Protein AF-A0A537PK66-F1 (afdb_monomer_lite)

Structure (mmCIF, N/CA/C/O backbone):
data_AF-A0A537PK66-F1
#
_entry.id   AF-A0A537PK66-F1
#
loop_
_atom_site.group_PDB
_atom_site.id
_atom_site.type_symbol
_atom_site.label_atom_id
_atom_site.label_alt_id
_atom_site.label_comp_id
_atom_site.label_asym_id
_atom_site.label_entity_id
_atom_site.label_seq_id
_atom_site.pdbx_PDB_ins_code
_atom_site.Cartn_x
_atom_site.Cartn_y
_atom_site.Cartn_z
_atom_site.occupancy
_atom_site.B_iso_or_equiv
_atom_site.auth_seq_id
_atom_site.auth_comp_id
_atom_site.auth_asym_id
_atom_site.auth_atom_id
_atom_site.pdbx_PDB_model_num
ATOM 1 N N . MET A 1 1 ? 52.397 -6.904 -69.155 1.00 40.00 1 MET A N 1
ATOM 2 C CA . MET A 1 1 ? 52.637 -5.662 -68.387 1.00 40.00 1 MET A CA 1
ATOM 3 C C . MET A 1 1 ? 51.676 -5.628 -67.198 1.00 40.00 1 MET A C 1
ATOM 5 O O . MET A 1 1 ? 50.497 -5.375 -67.395 1.00 40.00 1 MET A O 1
ATOM 9 N N . ARG A 1 2 ? 52.122 -6.000 -65.987 1.00 51.06 2 ARG A N 1
ATOM 10 C CA . ARG A 1 2 ? 51.282 -6.001 -64.771 1.00 51.06 2 ARG A CA 1
ATOM 11 C C . ARG A 1 2 ? 51.566 -4.719 -63.987 1.00 51.06 2 ARG A C 1
ATOM 13 O O . ARG A 1 2 ? 52.658 -4.555 -63.461 1.00 51.06 2 ARG A O 1
ATOM 20 N N . GLN A 1 3 ? 50.605 -3.803 -63.973 1.00 64.56 3 GLN A N 1
ATOM 21 C CA . GLN A 1 3 ? 50.663 -2.564 -63.194 1.00 64.56 3 GLN A CA 1
ATOM 22 C C . GLN A 1 3 ? 50.728 -2.910 -61.690 1.00 64.56 3 GLN A C 1
ATOM 24 O O . GLN A 1 3 ? 49.857 -3.657 -61.228 1.00 64.56 3 GLN A O 1
ATOM 29 N N . PRO A 1 4 ? 51.699 -2.403 -60.906 1.00 52.25 4 PRO A N 1
ATOM 30 C CA . PRO A 1 4 ? 51.707 -2.598 -59.462 1.00 52.25 4 PRO A CA 1
ATOM 31 C C . PRO A 1 4 ? 50.607 -1.718 -58.864 1.00 52.25 4 PRO A C 1
ATOM 33 O O . PRO A 1 4 ? 50.789 -0.518 -58.659 1.00 52.25 4 PRO A O 1
ATOM 36 N N . ARG A 1 5 ? 49.420 -2.290 -58.630 1.00 60.28 5 ARG A N 1
ATOM 37 C CA . ARG A 1 5 ? 48.343 -1.577 -57.934 1.00 60.28 5 ARG A CA 1
ATOM 38 C C . ARG A 1 5 ? 48.852 -1.202 -56.548 1.00 60.28 5 ARG A C 1
ATOM 40 O O . ARG A 1 5 ? 49.127 -2.064 -55.719 1.00 60.28 5 ARG A O 1
ATOM 47 N N . SER A 1 6 ? 49.055 0.101 -56.379 1.00 61.19 6 SER A N 1
ATOM 48 C CA . SER A 1 6 ? 49.832 0.688 -55.297 1.00 61.19 6 SER A CA 1
ATOM 49 C C . SER A 1 6 ? 49.367 0.207 -53.920 1.00 61.19 6 SER A C 1
ATOM 51 O O . SER A 1 6 ? 48.171 0.102 -53.651 1.00 61.19 6 SER A O 1
ATOM 53 N N . ILE A 1 7 ? 50.328 -0.040 -53.030 1.00 72.69 7 ILE A N 1
ATOM 54 C CA . ILE A 1 7 ? 50.132 -0.347 -51.602 1.00 72.69 7 ILE A CA 1
ATOM 55 C C . ILE A 1 7 ? 49.135 0.633 -50.953 1.00 72.69 7 ILE A C 1
ATOM 57 O O . ILE A 1 7 ? 48.305 0.237 -50.139 1.00 72.69 7 ILE A O 1
ATOM 61 N N . ARG A 1 8 ? 49.134 1.891 -51.413 1.00 74.31 8 ARG A N 1
ATOM 62 C CA . ARG A 1 8 ? 48.190 2.947 -51.019 1.00 74.31 8 ARG A CA 1
ATOM 63 C C . ARG A 1 8 ? 46.724 2.538 -51.205 1.00 74.31 8 ARG A C 1
ATOM 65 O O . ARG A 1 8 ? 45.928 2.784 -50.314 1.00 74.31 8 ARG A O 1
ATOM 72 N N . PHE A 1 9 ? 46.380 1.853 -52.299 1.00 82.25 9 PHE A N 1
ATOM 73 C CA . PHE A 1 9 ? 45.014 1.374 -52.545 1.00 82.25 9 PHE A CA 1
ATOM 74 C C . PHE A 1 9 ? 44.578 0.315 -51.523 1.00 82.25 9 PHE A C 1
ATOM 76 O O . PHE A 1 9 ? 43.446 0.347 -51.051 1.00 82.25 9 PHE A O 1
ATOM 83 N N . HIS A 1 10 ? 45.484 -0.586 -51.131 1.00 80.88 10 HIS A N 1
ATOM 84 C CA . HIS A 1 10 ? 45.196 -1.609 -50.123 1.00 80.88 10 HIS A CA 1
ATOM 85 C C . HIS A 1 10 ? 44.988 -0.982 -48.738 1.00 80.88 10 HIS A C 1
ATOM 87 O O . HIS A 1 10 ? 44.030 -1.326 -48.052 1.00 80.88 10 HIS A O 1
ATOM 93 N N . LEU A 1 11 ? 45.826 -0.009 -48.359 1.00 86.69 11 LEU A N 1
ATOM 94 C CA . LEU A 1 11 ? 45.669 0.742 -47.108 1.00 86.69 11 LEU A CA 1
ATOM 95 C C . LEU A 1 11 ? 44.357 1.535 -47.065 1.00 86.69 11 LEU A C 1
ATOM 97 O O . LEU A 1 11 ? 43.655 1.481 -46.059 1.00 86.69 11 LEU A O 1
ATOM 101 N N . THR A 1 12 ? 43.987 2.223 -48.151 1.00 90.44 12 THR A N 1
ATOM 102 C CA . THR A 1 12 ? 42.709 2.951 -48.225 1.00 90.44 12 THR A CA 1
ATOM 103 C C . THR A 1 12 ? 41.513 2.009 -48.094 1.00 90.44 12 THR A C 1
ATOM 105 O O . THR A 1 12 ? 40.558 2.343 -47.402 1.00 90.44 12 THR A O 1
ATOM 108 N N . LEU A 1 13 ? 41.567 0.823 -48.704 1.00 91.69 13 LEU A N 1
ATOM 109 C CA . LEU A 1 13 ? 40.468 -0.145 -48.675 1.00 91.69 13 LEU A CA 1
ATOM 110 C C . LEU A 1 13 ? 40.270 -0.747 -47.276 1.00 91.69 13 LEU A C 1
ATOM 112 O O . LEU A 1 13 ? 39.140 -0.841 -46.801 1.00 91.69 13 LEU A O 1
ATOM 116 N N . VAL A 1 14 ? 41.366 -1.073 -46.584 1.00 92.50 14 VAL A N 1
ATOM 117 C CA . VAL A 1 14 ? 41.324 -1.529 -45.186 1.00 92.50 14 VAL A CA 1
ATOM 118 C C . VAL A 1 14 ? 40.798 -0.420 -44.272 1.00 92.50 14 VAL A C 1
ATOM 120 O O . VAL A 1 14 ? 39.917 -0.673 -43.455 1.00 92.50 14 VAL A O 1
ATOM 123 N N . PHE A 1 15 ? 41.267 0.819 -44.438 1.00 92.50 15 PHE A N 1
ATOM 124 C CA . PHE A 1 15 ? 40.799 1.947 -43.630 1.00 92.50 15 PHE A CA 1
ATOM 125 C C . PHE A 1 15 ? 39.304 2.229 -43.836 1.00 92.50 15 PHE A C 1
ATOM 127 O O . PHE A 1 15 ? 38.576 2.432 -42.866 1.00 92.50 15 PHE A O 1
ATOM 134 N N . LEU A 1 16 ? 38.822 2.175 -45.082 1.00 94.94 16 LEU A N 1
ATOM 135 C CA . LEU A 1 16 ? 37.405 2.349 -45.405 1.00 94.94 16 LEU A CA 1
ATOM 136 C C . LEU A 1 16 ? 36.542 1.241 -44.783 1.00 94.94 16 LEU A C 1
ATOM 138 O O . LEU A 1 16 ? 35.457 1.511 -44.275 1.00 94.94 16 LEU A O 1
ATOM 142 N N . PHE A 1 17 ? 37.040 0.002 -44.786 1.00 94.19 17 PHE A N 1
ATOM 143 C CA . PHE A 1 17 ? 36.367 -1.130 -44.154 1.00 94.19 17 PHE A CA 1
ATOM 144 C C . PHE A 1 17 ? 36.262 -0.959 -42.632 1.00 94.19 17 PHE A C 1
ATOM 146 O O . PHE A 1 17 ? 35.180 -1.120 -42.069 1.00 94.19 17 PHE A O 1
ATOM 153 N N . PHE A 1 18 ? 37.351 -0.561 -41.967 1.00 94.50 18 PHE A N 1
ATOM 154 C CA . PHE A 1 18 ? 37.325 -0.251 -40.534 1.00 94.50 18 PHE A CA 1
ATOM 155 C C . PHE A 1 18 ? 36.380 0.910 -40.215 1.00 94.50 18 PHE A C 1
ATOM 157 O O . PHE A 1 18 ? 35.605 0.823 -39.264 1.00 94.50 18 PHE A O 1
ATOM 164 N N . PHE A 1 19 ? 36.394 1.968 -41.025 1.00 95.75 19 PHE A N 1
ATOM 165 C CA . PHE A 1 19 ? 35.483 3.097 -40.862 1.00 95.75 19 PHE A CA 1
ATOM 166 C C . PHE A 1 19 ? 34.015 2.660 -40.971 1.00 95.75 19 PHE A C 1
ATOM 168 O O . PHE A 1 19 ? 33.196 3.029 -40.131 1.00 95.75 19 PHE A O 1
ATOM 175 N N . LEU A 1 20 ? 33.690 1.807 -41.947 1.00 95.81 20 LEU A N 1
ATOM 176 C CA . LEU A 1 20 ? 32.346 1.258 -42.113 1.00 95.81 20 LEU A CA 1
ATOM 177 C C . LEU A 1 20 ? 31.908 0.431 -40.894 1.00 95.81 20 LEU A C 1
ATOM 179 O O . LEU A 1 20 ? 30.780 0.583 -40.430 1.00 95.81 20 LEU A O 1
ATOM 183 N N . LEU A 1 21 ? 32.798 -0.401 -40.342 1.00 95.25 21 LEU A N 1
ATOM 184 C CA . LEU A 1 21 ? 32.513 -1.166 -39.124 1.00 95.25 21 LEU A CA 1
ATOM 185 C C . LEU A 1 21 ? 32.205 -0.253 -37.932 1.00 95.25 21 LEU A C 1
ATOM 187 O O . LEU A 1 21 ? 31.247 -0.510 -37.205 1.00 95.25 21 LEU A O 1
ATOM 191 N N . VAL A 1 22 ? 32.968 0.831 -37.754 1.00 95.31 22 VAL A N 1
ATOM 192 C CA . VAL A 1 22 ? 32.719 1.817 -36.689 1.00 95.31 22 VAL A CA 1
ATOM 193 C C . VAL A 1 22 ? 31.362 2.493 -36.873 1.00 95.31 22 VAL A C 1
ATOM 195 O O . VAL A 1 22 ? 30.621 2.628 -35.903 1.00 95.31 22 VAL A O 1
ATOM 198 N N . VAL A 1 23 ? 30.992 2.866 -38.103 1.00 95.31 23 VAL A N 1
ATOM 199 C CA . VAL A 1 23 ? 29.677 3.460 -38.395 1.00 95.31 23 VAL A CA 1
ATOM 200 C C . VAL A 1 23 ? 28.544 2.479 -38.087 1.00 95.31 23 VAL A C 1
ATOM 202 O O . VAL A 1 23 ? 27.579 2.859 -37.429 1.00 95.31 23 VAL A O 1
ATOM 205 N N . ILE A 1 24 ? 28.666 1.212 -38.496 1.00 94.69 24 ILE A N 1
ATOM 206 C CA . ILE A 1 24 ? 27.660 0.176 -38.208 1.00 94.69 24 ILE A CA 1
ATOM 207 C C . ILE A 1 24 ? 27.514 -0.032 -36.697 1.00 94.69 24 ILE A C 1
ATOM 209 O O . ILE A 1 24 ? 26.395 -0.057 -36.189 1.00 94.69 24 ILE A O 1
ATOM 213 N N . LEU A 1 25 ? 28.627 -0.132 -35.965 1.00 91.12 25 LEU A N 1
ATOM 214 C CA . LEU A 1 25 ? 28.619 -0.268 -34.507 1.00 91.12 25 LEU A CA 1
ATOM 215 C C . LEU A 1 25 ? 28.046 0.973 -33.817 1.00 91.12 25 LEU A C 1
ATOM 217 O O . LEU A 1 25 ? 27.312 0.836 -32.841 1.00 91.12 25 LEU A O 1
ATOM 221 N N . GLY A 1 26 ? 28.338 2.168 -34.329 1.00 90.19 26 GLY A N 1
ATOM 222 C CA . GLY A 1 26 ? 27.787 3.427 -33.835 1.00 90.19 26 GLY A CA 1
ATOM 223 C C . GLY A 1 26 ? 26.272 3.491 -34.015 1.00 90.19 26 GLY A C 1
ATOM 224 O O . GLY A 1 26 ? 25.551 3.734 -33.051 1.00 90.19 26 GLY A O 1
ATOM 225 N N . LEU A 1 27 ? 25.773 3.179 -35.214 1.00 88.69 27 LEU A N 1
ATOM 226 C CA . LEU A 1 27 ? 24.336 3.114 -35.501 1.00 88.69 27 LEU A CA 1
ATOM 227 C C . LEU A 1 27 ? 23.633 2.030 -34.676 1.00 88.69 27 LEU A C 1
ATOM 229 O O . LEU A 1 27 ? 22.562 2.275 -34.122 1.00 88.69 27 LEU A O 1
ATOM 233 N N . PHE A 1 28 ? 24.251 0.854 -34.538 1.00 86.44 28 PHE A N 1
ATOM 234 C CA . PHE A 1 28 ? 23.735 -0.226 -33.699 1.00 86.44 28 PHE A CA 1
ATOM 235 C C . PHE A 1 28 ? 23.679 0.180 -32.223 1.00 86.44 28 PHE A C 1
ATOM 237 O O . PHE A 1 28 ? 22.684 -0.084 -31.554 1.00 86.44 28 PHE A O 1
ATOM 244 N N . SER A 1 29 ? 24.707 0.871 -31.726 1.00 84.56 29 SER A N 1
ATOM 245 C CA . SER A 1 29 ? 24.756 1.375 -30.351 1.00 84.56 29 SER A CA 1
ATOM 246 C C . SER A 1 29 ? 23.704 2.453 -30.108 1.00 84.56 29 SER A C 1
ATOM 248 O O . SER A 1 29 ? 23.008 2.379 -29.105 1.00 84.56 29 SER A O 1
ATOM 250 N N . ILE A 1 30 ? 23.518 3.403 -31.033 1.00 81.44 30 ILE A N 1
ATOM 251 C CA . ILE A 1 30 ? 22.479 4.443 -30.935 1.00 81.44 30 ILE A CA 1
ATOM 252 C C . ILE A 1 30 ? 21.080 3.818 -30.973 1.00 81.44 30 ILE A C 1
ATOM 254 O O . ILE A 1 30 ? 20.232 4.175 -30.162 1.00 81.44 30 ILE A O 1
ATOM 258 N N . SER A 1 31 ? 20.836 2.851 -31.862 1.00 76.12 31 SER A N 1
ATOM 259 C CA . SER A 1 31 ? 19.553 2.140 -31.936 1.00 76.12 31 SER A CA 1
ATOM 260 C C . SER A 1 31 ? 19.275 1.336 -30.662 1.00 76.12 31 SER A C 1
ATOM 262 O O . SER A 1 31 ? 18.177 1.411 -30.115 1.00 76.12 31 SER A O 1
ATOM 264 N N . ARG A 1 32 ? 20.283 0.630 -30.132 1.00 69.69 32 ARG A N 1
ATOM 265 C CA . ARG A 1 32 ? 20.190 -0.082 -28.848 1.00 69.69 32 ARG A CA 1
ATOM 266 C C . ARG A 1 32 ? 19.963 0.871 -27.680 1.00 69.69 32 ARG A C 1
ATOM 268 O O . ARG A 1 32 ? 19.155 0.555 -26.817 1.00 69.69 32 ARG A O 1
ATOM 275 N N . LEU A 1 33 ? 20.634 2.021 -27.663 1.00 66.69 33 LEU A N 1
ATOM 276 C CA . LEU A 1 33 ? 20.490 3.029 -26.615 1.00 66.69 33 LEU A CA 1
ATOM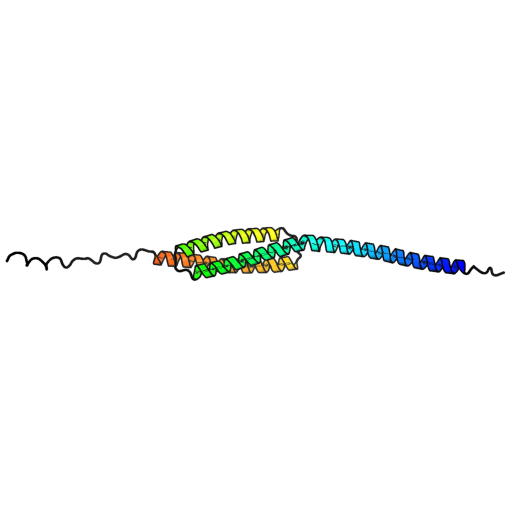 277 C C . LEU A 1 33 ? 19.125 3.722 -26.691 1.00 66.69 33 LEU A C 1
ATOM 279 O O . LEU A 1 33 ? 18.525 3.964 -25.658 1.00 66.69 33 LEU A O 1
ATOM 283 N N . SER A 1 34 ? 18.585 3.959 -27.890 1.00 61.94 34 SER A N 1
ATOM 284 C CA . SER A 1 34 ? 17.223 4.473 -28.089 1.00 61.94 34 SER A CA 1
ATOM 285 C C . SER A 1 34 ? 16.161 3.473 -27.619 1.00 61.94 34 SER A C 1
ATOM 287 O O . SER A 1 34 ? 15.219 3.868 -26.940 1.00 61.94 34 SER A O 1
ATOM 289 N N . ASN A 1 35 ? 16.350 2.181 -27.898 1.00 56.34 35 ASN A N 1
ATOM 290 C CA . ASN A 1 35 ? 15.455 1.114 -27.440 1.00 56.34 35 ASN A CA 1
ATOM 291 C C . ASN A 1 35 ? 15.622 0.799 -25.937 1.00 56.34 35 ASN A C 1
ATOM 293 O O . ASN A 1 35 ? 14.743 0.208 -25.318 1.00 56.34 35 ASN A O 1
ATOM 297 N N . PHE A 1 36 ? 16.762 1.173 -25.347 1.00 52.38 36 PHE A N 1
ATOM 298 C CA . PHE A 1 36 ? 16.995 1.154 -23.903 1.00 52.38 36 PHE A CA 1
ATOM 299 C C . PHE A 1 36 ? 16.417 2.400 -23.221 1.00 52.38 36 PHE A C 1
ATOM 301 O O . PHE A 1 36 ? 15.907 2.298 -22.110 1.00 52.38 36 PHE A O 1
ATOM 308 N N . ASN A 1 37 ? 16.434 3.557 -23.891 1.00 52.69 37 ASN A N 1
ATOM 309 C CA . ASN A 1 37 ? 15.830 4.793 -23.398 1.00 52.69 37 ASN A CA 1
ATOM 310 C C . ASN A 1 37 ? 14.307 4.656 -23.297 1.00 52.69 37 ASN A C 1
ATOM 312 O O . ASN A 1 37 ? 13.748 5.040 -22.281 1.00 52.69 37 ASN A O 1
ATOM 316 N N . SER A 1 38 ? 13.652 3.988 -24.256 1.00 51.47 38 SER A N 1
ATOM 317 C CA . SER A 1 38 ? 12.221 3.661 -24.145 1.00 51.47 38 SER A CA 1
ATOM 318 C 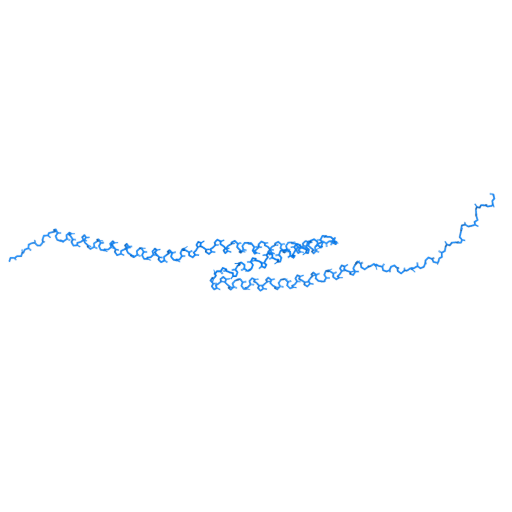C . SER A 1 38 ? 11.901 2.677 -23.013 1.00 51.47 38 SER A C 1
ATOM 320 O O . SER A 1 38 ? 10.796 2.689 -22.496 1.00 51.47 38 SER A O 1
ATOM 322 N N . LEU A 1 39 ? 12.857 1.829 -22.608 1.00 49.03 39 LEU A N 1
ATOM 323 C CA . LEU A 1 39 ? 12.719 0.971 -21.423 1.00 49.03 39 LEU A CA 1
ATOM 324 C C . LEU A 1 39 ? 13.070 1.711 -20.120 1.00 49.03 39 LEU A C 1
ATOM 326 O O . LEU A 1 39 ? 12.644 1.285 -19.056 1.00 49.03 39 LEU A O 1
ATOM 330 N N . SER A 1 40 ? 13.847 2.798 -20.183 1.00 46.03 40 SER A N 1
ATOM 331 C CA . SER A 1 40 ? 14.314 3.561 -19.014 1.00 46.03 40 SER A CA 1
ATOM 332 C C . SER A 1 40 ? 13.419 4.755 -18.670 1.00 46.03 40 SER A C 1
ATOM 334 O O . SER A 1 40 ? 13.327 5.107 -17.496 1.00 46.03 40 SER A O 1
ATOM 336 N N . GLU A 1 41 ? 12.726 5.340 -19.652 1.00 49.25 41 GLU A N 1
ATOM 337 C CA . GLU A 1 41 ? 11.658 6.325 -19.419 1.00 49.25 41 GLU A CA 1
ATOM 338 C C . GLU A 1 41 ? 10.513 5.704 -18.599 1.00 49.25 41 GLU A C 1
ATOM 340 O O . GLU A 1 41 ? 10.060 6.315 -17.632 1.00 49.25 41 GLU A O 1
ATOM 345 N N . ASP A 1 42 ? 10.161 4.437 -18.852 1.00 50.69 42 ASP A N 1
ATOM 346 C CA . ASP A 1 42 ? 9.192 3.696 -18.030 1.00 50.69 42 ASP A CA 1
ATOM 347 C C . ASP A 1 42 ? 9.703 3.431 -16.596 1.00 50.69 42 ASP A C 1
ATOM 349 O O . ASP A 1 42 ? 8.924 3.432 -15.645 1.00 50.69 42 ASP A O 1
ATOM 353 N N . ILE A 1 43 ? 11.010 3.234 -16.387 1.00 48.75 43 ILE A N 1
ATOM 354 C CA . ILE A 1 43 ? 11.554 2.866 -15.065 1.00 48.75 43 ILE A CA 1
ATOM 355 C C . ILE A 1 43 ? 11.612 4.066 -14.105 1.00 48.75 43 ILE A C 1
ATOM 357 O O . ILE A 1 43 ? 11.380 3.903 -12.909 1.00 48.75 43 ILE A O 1
ATOM 361 N N . ALA A 1 44 ? 11.888 5.283 -14.578 1.00 50.81 44 ALA A N 1
ATOM 362 C CA . ALA A 1 44 ? 11.968 6.449 -13.691 1.00 50.81 44 ALA A CA 1
ATOM 363 C C . ALA A 1 44 ? 10.596 7.092 -13.408 1.00 50.81 44 ALA A C 1
ATOM 365 O O . ALA A 1 44 ? 10.362 7.549 -12.285 1.00 50.81 44 ALA A O 1
ATOM 366 N N . GLU A 1 45 ? 9.683 7.104 -14.387 1.00 53.28 45 GLU A N 1
ATOM 367 C CA . GLU A 1 45 ? 8.363 7.726 -14.224 1.00 53.28 45 GLU A CA 1
ATOM 368 C C . GLU A 1 45 ? 7.347 6.825 -13.494 1.00 53.28 45 GLU A C 1
ATOM 370 O O . GLU A 1 45 ? 6.520 7.358 -12.752 1.00 53.28 45 GLU A O 1
ATOM 375 N N . LEU A 1 46 ? 7.428 5.484 -13.592 1.00 54.91 46 LEU A N 1
ATOM 376 C CA . LEU A 1 46 ? 6.530 4.581 -12.839 1.00 54.91 46 LEU A CA 1
ATOM 377 C C . LEU A 1 46 ? 6.988 4.298 -11.400 1.00 54.91 46 LEU A C 1
ATOM 379 O O . LEU A 1 46 ? 6.153 4.214 -10.498 1.00 54.91 46 LEU A O 1
ATOM 383 N N . TRP A 1 47 ? 8.287 4.111 -11.145 1.00 57.22 47 TRP A N 1
ATOM 384 C CA . TRP A 1 47 ? 8.725 3.470 -9.894 1.00 57.22 47 TRP A CA 1
ATOM 385 C C . TRP A 1 47 ? 8.616 4.377 -8.666 1.00 57.22 47 TRP A C 1
ATOM 387 O O . TRP A 1 47 ? 8.294 3.904 -7.574 1.00 57.22 47 TRP A O 1
ATOM 397 N N . LEU A 1 48 ? 8.843 5.685 -8.816 1.00 62.75 48 LEU A N 1
ATOM 398 C CA . LEU A 1 48 ? 8.755 6.633 -7.698 1.00 62.75 48 LEU A CA 1
ATOM 399 C C . LEU A 1 48 ? 7.310 6.851 -7.206 1.00 62.75 48 LEU A C 1
ATOM 401 O O . LEU A 1 48 ? 7.101 6.853 -5.990 1.00 62.75 48 LEU A O 1
ATOM 405 N N . PRO A 1 49 ? 6.303 7.021 -8.085 1.00 69.62 49 PRO A N 1
ATOM 406 C CA . PRO A 1 49 ? 4.902 7.013 -7.671 1.00 69.62 49 PRO A CA 1
ATOM 407 C C . PRO A 1 49 ? 4.471 5.661 -7.096 1.00 69.62 49 PRO A C 1
ATOM 409 O O . PRO A 1 49 ? 3.856 5.634 -6.031 1.00 69.62 49 PRO A O 1
ATOM 412 N N . ASN A 1 50 ? 4.834 4.551 -7.750 1.00 73.12 50 ASN A N 1
ATOM 413 C CA . ASN A 1 50 ? 4.357 3.221 -7.372 1.00 73.12 50 ASN A CA 1
ATOM 414 C C . ASN A 1 50 ? 4.852 2.806 -5.975 1.00 73.12 50 ASN A C 1
ATOM 416 O O . ASN A 1 50 ? 4.066 2.431 -5.104 1.00 73.12 50 ASN A O 1
ATOM 420 N N . THR A 1 51 ? 6.151 2.981 -5.7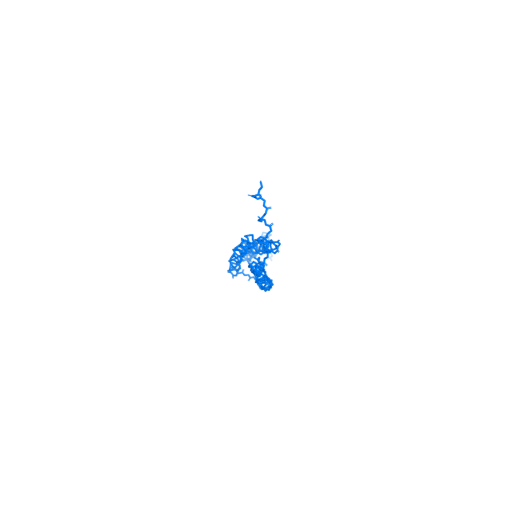10 1.00 78.69 51 THR A N 1
ATOM 421 C CA . THR A 1 51 ? 6.749 2.665 -4.400 1.00 78.69 51 THR A CA 1
ATOM 422 C C . THR A 1 51 ? 6.224 3.552 -3.273 1.00 78.69 51 THR A C 1
ATOM 424 O O . THR A 1 51 ? 6.042 3.066 -2.156 1.00 78.69 51 THR A O 1
ATOM 427 N N . ARG A 1 52 ? 5.932 4.832 -3.547 1.00 85.12 52 ARG A N 1
ATOM 428 C CA . ARG A 1 52 ? 5.337 5.737 -2.554 1.00 85.12 52 ARG A CA 1
ATOM 429 C C . ARG A 1 52 ? 3.928 5.295 -2.173 1.00 85.12 52 ARG A C 1
ATOM 431 O O . ARG A 1 52 ? 3.652 5.161 -0.988 1.00 85.12 52 ARG A O 1
ATOM 438 N N . VAL A 1 53 ? 3.067 5.021 -3.155 1.00 88.19 53 VAL A N 1
ATOM 439 C CA . VAL A 1 53 ? 1.681 4.614 -2.884 1.00 88.19 53 VAL A CA 1
ATOM 440 C C . VAL A 1 53 ? 1.622 3.250 -2.186 1.00 88.19 53 VAL A C 1
ATOM 442 O O . VAL A 1 53 ? 0.825 3.073 -1.265 1.00 88.19 53 VAL A O 1
ATOM 445 N N . LEU A 1 54 ? 2.499 2.304 -2.547 1.00 88.75 54 LEU A N 1
ATOM 446 C CA . LEU A 1 54 ? 2.649 1.042 -1.808 1.00 88.75 54 LEU A CA 1
ATOM 447 C C . LEU A 1 54 ? 3.087 1.266 -0.359 1.00 88.75 54 LEU A C 1
ATOM 449 O O . LEU A 1 54 ? 2.562 0.623 0.550 1.00 88.75 54 LEU A O 1
ATOM 453 N N . GLY A 1 55 ? 4.043 2.173 -0.145 1.00 90.00 55 GLY A N 1
ATOM 454 C CA . GLY A 1 55 ? 4.496 2.562 1.187 1.00 90.00 55 GLY A CA 1
ATOM 455 C C . GLY A 1 55 ? 3.360 3.141 2.027 1.00 90.00 55 GLY A C 1
ATOM 456 O O . GLY A 1 55 ? 3.169 2.713 3.165 1.00 90.00 55 GLY A O 1
ATOM 457 N N . ASP A 1 56 ? 2.567 4.039 1.443 1.00 92.31 56 ASP A N 1
ATOM 458 C CA . ASP A 1 56 ? 1.397 4.638 2.086 1.00 92.31 56 ASP A CA 1
ATOM 459 C C . ASP A 1 56 ? 0.346 3.573 2.438 1.00 92.31 56 ASP A C 1
ATOM 461 O O . ASP A 1 56 ? -0.115 3.517 3.579 1.00 92.31 56 ASP A O 1
ATOM 465 N N . LEU A 1 57 ? 0.014 2.669 1.505 1.00 93.44 57 LEU A N 1
ATOM 466 C CA . LEU A 1 57 ? -0.899 1.547 1.761 1.00 93.44 57 LEU A CA 1
ATOM 467 C C . LEU A 1 57 ? -0.408 0.664 2.908 1.00 93.44 57 LEU A C 1
ATOM 469 O O . LEU A 1 57 ? -1.177 0.341 3.817 1.00 93.44 57 LEU A O 1
ATOM 473 N N . ASN A 1 58 ? 0.869 0.284 2.894 1.00 93.38 58 ASN A N 1
ATOM 474 C CA . ASN A 1 58 ? 1.456 -0.537 3.945 1.00 93.38 58 ASN A CA 1
ATOM 475 C C . ASN A 1 58 ? 1.444 0.180 5.303 1.00 93.38 58 ASN A C 1
ATOM 477 O O . ASN A 1 58 ? 1.144 -0.441 6.324 1.00 93.38 58 ASN A O 1
ATOM 481 N N . ASN A 1 59 ? 1.735 1.482 5.325 1.00 95.62 59 ASN A N 1
ATOM 482 C CA . ASN A 1 59 ? 1.725 2.260 6.555 1.00 95.62 59 ASN A CA 1
ATOM 483 C C . ASN A 1 59 ? 0.305 2.385 7.120 1.00 95.62 59 ASN A C 1
ATOM 485 O O . ASN A 1 59 ? 0.065 1.989 8.255 1.00 95.62 59 ASN A O 1
ATOM 489 N N . PHE A 1 60 ? -0.668 2.820 6.314 1.00 97.06 60 PHE A N 1
ATOM 490 C CA . PHE A 1 60 ? -2.043 2.998 6.788 1.00 97.06 60 PHE A CA 1
ATOM 491 C C . PHE A 1 60 ? -2.707 1.685 7.214 1.00 97.06 60 PHE A C 1
ATOM 493 O O . PHE A 1 60 ? -3.441 1.660 8.201 1.00 97.06 60 PHE A O 1
ATOM 500 N N . THR A 1 61 ? -2.448 0.582 6.506 1.00 96.06 61 THR A N 1
ATOM 501 C CA . THR A 1 61 ? -2.954 -0.740 6.917 1.00 96.06 61 THR A CA 1
ATOM 502 C C . THR A 1 61 ? -2.300 -1.228 8.210 1.00 96.06 61 THR A C 1
ATOM 504 O O . THR A 1 61 ? -2.979 -1.830 9.043 1.00 96.06 61 THR A O 1
ATOM 507 N N . SER A 1 62 ? -1.014 -0.938 8.425 1.00 95.81 62 SER A N 1
ATOM 508 C CA . SER A 1 62 ? -0.316 -1.250 9.679 1.00 95.81 62 SER A CA 1
ATOM 509 C C . SER A 1 62 ? -0.832 -0.409 10.847 1.00 95.81 62 SER A C 1
ATOM 511 O O . SER A 1 62 ? -1.138 -0.962 11.905 1.00 95.81 62 SER A O 1
ATOM 513 N N . ASP A 1 63 ? -1.014 0.895 10.638 1.00 96.69 63 ASP A N 1
ATOM 514 C CA . ASP A 1 63 ? -1.579 1.814 11.629 1.00 96.69 63 ASP A CA 1
ATOM 515 C C . ASP A 1 63 ? -3.001 1.389 12.010 1.00 96.69 63 ASP A C 1
ATOM 517 O O . ASP A 1 63 ? -3.337 1.320 13.192 1.00 96.69 63 ASP A O 1
ATOM 521 N N . PHE A 1 64 ? -3.818 0.992 11.027 1.00 97.25 64 PHE A N 1
ATOM 522 C CA . PHE A 1 64 ? -5.167 0.485 11.281 1.00 97.25 64 PHE A CA 1
ATOM 523 C C . PHE A 1 64 ? -5.138 -0.723 12.221 1.00 97.25 64 PHE A C 1
ATOM 525 O O . PHE A 1 64 ? -5.881 -0.764 13.201 1.00 97.25 64 PHE A O 1
ATOM 532 N N . ARG A 1 65 ? -4.244 -1.686 11.968 1.00 94.62 65 ARG A N 1
ATOM 533 C CA . ARG A 1 65 ? -4.084 -2.883 12.810 1.00 94.62 65 ARG A CA 1
ATOM 534 C C . ARG A 1 65 ? -3.596 -2.546 14.220 1.00 94.62 65 ARG A C 1
ATOM 536 O O . ARG A 1 65 ? -4.011 -3.189 15.183 1.00 94.62 65 ARG A O 1
ATOM 543 N N . ALA A 1 66 ? -2.724 -1.548 14.361 1.00 95.12 66 ALA A N 1
ATOM 544 C CA . ALA A 1 66 ? -2.247 -1.098 15.666 1.00 95.12 66 ALA A CA 1
ATOM 545 C C . ALA A 1 66 ? -3.374 -0.450 16.490 1.00 95.12 66 ALA A C 1
ATOM 547 O O . ALA A 1 66 ? -3.556 -0.782 17.666 1.00 95.12 66 ALA A O 1
ATOM 548 N N . ILE A 1 67 ? -4.168 0.425 15.865 1.00 93.81 67 ILE A N 1
ATOM 549 C CA . ILE A 1 67 ? -5.314 1.077 16.510 1.00 93.81 67 ILE A CA 1
ATOM 550 C C . ILE A 1 67 ? -6.425 0.076 16.825 1.00 93.81 67 ILE A C 1
ATOM 552 O O . ILE A 1 67 ? -7.006 0.154 17.908 1.00 93.81 67 ILE A O 1
ATOM 556 N N . GLU A 1 68 ? -6.680 -0.903 15.953 1.00 93.12 68 GLU A N 1
ATOM 557 C CA . GLU A 1 68 ? -7.586 -2.017 16.250 1.00 93.12 68 GLU A CA 1
ATOM 558 C C . GLU A 1 68 ? -7.152 -2.729 17.540 1.00 93.12 68 GLU A C 1
ATOM 560 O O . GLU A 1 68 ? -7.945 -2.863 18.471 1.00 93.12 68 GLU A O 1
ATOM 565 N N . GLY A 1 69 ? -5.879 -3.128 17.644 1.00 90.38 69 GLY A N 1
ATOM 566 C CA . GLY A 1 69 ? -5.355 -3.772 18.850 1.00 90.38 69 GLY A CA 1
ATOM 567 C C . GLY A 1 69 ? -5.544 -2.916 20.107 1.00 90.38 69 GLY A C 1
ATOM 568 O O . GLY A 1 69 ? -5.973 -3.419 21.146 1.00 90.38 69 GLY A O 1
ATOM 569 N N . SER A 1 70 ? -5.298 -1.608 20.005 1.00 88.38 70 SER A N 1
ATOM 570 C CA . SER A 1 70 ? -5.538 -0.651 21.093 1.00 88.38 70 SER A CA 1
ATOM 571 C C . SER A 1 70 ? -7.020 -0.565 21.485 1.00 88.38 70 SER A C 1
ATOM 573 O O . SER A 1 70 ? -7.356 -0.592 22.674 1.00 88.38 70 SER A O 1
ATOM 575 N N . ASN A 1 71 ? -7.928 -0.535 20.504 1.00 89.88 71 ASN A N 1
ATOM 576 C CA . ASN A 1 71 ? -9.375 -0.529 20.726 1.00 89.88 71 ASN A CA 1
ATOM 577 C C . ASN A 1 71 ? -9.832 -1.778 21.495 1.00 89.88 71 ASN A C 1
ATOM 579 O O . ASN A 1 71 ? -10.599 -1.665 22.450 1.00 89.88 71 ASN A O 1
ATOM 583 N N . LEU A 1 72 ? -9.308 -2.951 21.126 1.00 85.62 72 LEU A N 1
ATOM 584 C CA . LEU A 1 72 ? -9.651 -4.231 21.749 1.00 85.62 72 LEU A CA 1
ATOM 585 C C . LEU A 1 72 ? -9.165 -4.361 23.196 1.00 85.62 72 LEU A C 1
ATOM 587 O O . LEU A 1 72 ? -9.818 -5.018 24.007 1.00 85.62 72 LEU A O 1
ATOM 591 N N . LEU A 1 73 ? -8.028 -3.745 23.526 1.00 86.19 73 LEU A N 1
ATOM 592 C CA . LEU A 1 73 ? -7.465 -3.743 24.880 1.00 86.19 73 LEU A CA 1
ATOM 593 C C . LEU A 1 73 ? -8.056 -2.638 25.769 1.00 86.19 73 LEU A C 1
ATOM 595 O O . LEU A 1 73 ? -7.943 -2.691 26.997 1.00 86.19 73 LEU A O 1
ATOM 599 N N . SER A 1 74 ? -8.696 -1.638 25.165 1.00 84.12 74 SER A N 1
ATOM 600 C CA . SER A 1 74 ? -9.282 -0.510 25.882 1.00 84.12 74 SER A CA 1
ATOM 601 C C . SER A 1 74 ? -10.515 -0.941 26.680 1.00 84.12 74 SER A C 1
ATOM 603 O O . SER A 1 74 ? -11.411 -1.611 26.179 1.00 84.12 74 SER A O 1
ATOM 605 N N . SER A 1 75 ? -10.597 -0.512 27.941 1.00 80.06 75 SER A N 1
ATOM 606 C CA . SER A 1 75 ? -11.799 -0.681 28.780 1.00 80.06 75 SER A CA 1
ATOM 607 C C . SER A 1 75 ? -12.615 0.606 28.920 1.00 80.06 75 SER A C 1
ATOM 609 O O . SER A 1 75 ? -13.760 0.567 29.379 1.00 80.06 75 SER A O 1
ATOM 611 N N . GLU A 1 76 ? -12.037 1.738 28.513 1.00 84.56 76 GLU A N 1
ATOM 612 C CA . GLU A 1 76 ? -12.634 3.058 28.668 1.00 84.56 76 GLU A CA 1
ATOM 613 C C . GLU A 1 76 ? -13.505 3.442 27.458 1.00 84.56 76 GLU A C 1
ATOM 615 O O . GLU A 1 76 ? -13.022 3.481 26.322 1.00 84.56 76 GLU A O 1
ATOM 620 N N . PRO A 1 77 ? -14.785 3.801 27.680 1.00 82.94 77 PRO A N 1
ATOM 621 C CA . PRO A 1 77 ? -15.708 4.283 26.652 1.00 82.94 77 PRO A CA 1
ATOM 622 C C . PRO A 1 77 ? -15.160 5.351 25.702 1.00 82.94 77 PRO A C 1
ATOM 624 O O . PRO A 1 77 ? -15.425 5.317 24.499 1.00 82.94 77 PRO A O 1
ATOM 627 N N . SER A 1 78 ? -14.456 6.331 26.264 1.00 85.12 78 SER A N 1
ATOM 628 C CA . SER A 1 78 ? -13.906 7.477 25.545 1.00 85.12 78 SER A CA 1
ATOM 629 C C . SER A 1 78 ? -12.760 7.065 24.624 1.00 85.12 78 SER A C 1
ATOM 631 O O . SER A 1 78 ? -12.729 7.503 23.477 1.00 85.12 78 SER A O 1
ATOM 633 N N . GLN A 1 79 ? -11.877 6.174 25.084 1.00 86.56 79 GLN A N 1
ATOM 634 C CA . GLN A 1 79 ? -10.760 5.639 24.297 1.00 86.56 79 GLN A CA 1
ATOM 635 C C . GLN A 1 79 ? -11.252 4.772 23.138 1.00 86.56 79 GLN A C 1
ATOM 637 O O . GLN A 1 79 ? -10.768 4.911 22.018 1.00 86.56 79 GLN A O 1
ATOM 642 N N . ILE A 1 80 ? -12.278 3.950 23.369 1.00 87.12 80 ILE A N 1
ATOM 643 C CA . ILE A 1 80 ? -12.902 3.141 22.312 1.00 87.12 80 ILE A CA 1
ATOM 644 C C . ILE A 1 80 ? -13.521 4.038 21.236 1.00 87.12 80 ILE A C 1
ATOM 646 O O . ILE A 1 80 ? -13.329 3.810 20.050 1.00 87.12 80 ILE A O 1
ATOM 650 N N . TH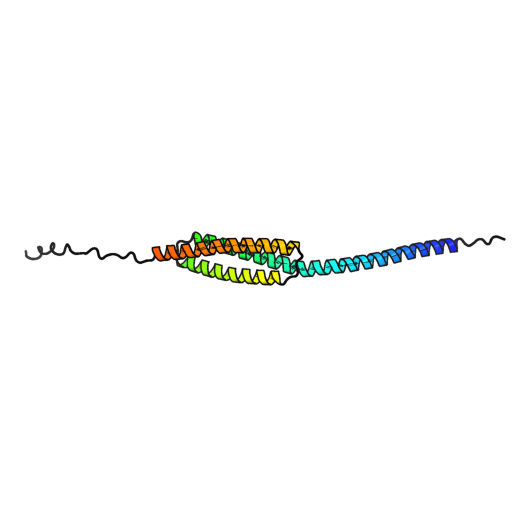R A 1 81 ? -14.210 5.108 21.635 1.00 88.88 81 THR A N 1
ATOM 651 C CA . THR A 1 81 ? -14.826 6.036 20.671 1.00 88.88 81 THR A CA 1
ATOM 652 C C . THR A 1 81 ? -13.762 6.813 19.883 1.00 88.88 81 THR A C 1
ATOM 654 O O . THR A 1 81 ? -13.922 7.048 18.687 1.00 88.88 81 THR A O 1
ATOM 657 N N . ALA A 1 82 ? -12.665 7.209 20.537 1.00 90.94 82 ALA A N 1
ATOM 658 C CA . ALA A 1 82 ? -11.552 7.903 19.893 1.00 90.94 82 ALA A CA 1
ATOM 659 C C . ALA A 1 82 ? -10.833 7.011 18.866 1.00 90.94 82 ALA A C 1
ATOM 661 O O . ALA A 1 82 ? -10.650 7.429 17.726 1.00 90.94 82 ALA A O 1
ATOM 662 N N . THR A 1 83 ? -10.505 5.775 19.248 1.00 91.56 83 THR A N 1
ATOM 663 C CA . THR A 1 83 ? -9.861 4.794 18.359 1.00 91.56 83 THR A CA 1
ATOM 664 C C . THR A 1 83 ? -10.775 4.377 17.204 1.00 91.56 83 THR A C 1
ATOM 666 O O . THR A 1 83 ? -10.303 4.248 16.083 1.00 91.56 83 THR A O 1
ATOM 669 N N . GLU A 1 84 ? -12.093 4.258 17.408 1.00 91.56 84 GLU A N 1
ATOM 670 C CA . GLU A 1 84 ? -13.044 4.036 16.303 1.00 91.56 84 GLU A CA 1
ATOM 671 C C . GLU A 1 84 ? -13.044 5.178 15.281 1.00 91.56 84 GLU A C 1
ATOM 673 O O . GLU A 1 84 ? -13.023 4.930 14.076 1.00 91.56 84 GLU A O 1
ATOM 678 N N . LYS A 1 85 ? -12.998 6.431 15.742 1.00 93.81 85 LYS A N 1
ATOM 679 C CA . LYS A 1 85 ? -12.904 7.595 14.851 1.00 93.81 85 LYS A CA 1
ATOM 680 C C . LYS A 1 85 ? -11.586 7.622 14.070 1.00 93.81 85 LYS A C 1
ATOM 682 O O . LYS A 1 85 ? -11.565 8.039 12.912 1.00 93.81 85 LYS A O 1
ATOM 687 N N . GLU A 1 86 ? -10.493 7.212 14.703 1.00 95.06 86 GLU A N 1
ATOM 688 C CA . GLU A 1 86 ? -9.180 7.103 14.066 1.00 95.06 86 GLU A CA 1
ATOM 689 C C . GLU A 1 86 ? -9.152 5.978 13.021 1.00 95.06 86 GLU A C 1
ATOM 691 O O . GLU A 1 86 ? -8.702 6.199 11.898 1.00 95.06 86 GLU A O 1
ATOM 696 N N . MET A 1 87 ? -9.750 4.819 13.316 1.00 95.00 87 MET A N 1
ATOM 697 C CA . MET A 1 87 ? -9.943 3.746 12.332 1.00 95.00 87 MET A CA 1
ATOM 698 C C . MET A 1 87 ? -10.737 4.231 11.110 1.00 95.00 87 MET A C 1
ATOM 700 O O . MET A 1 87 ? -10.336 3.975 9.979 1.00 95.00 87 MET A O 1
ATOM 704 N N . GLU A 1 88 ? -11.811 5.004 11.304 1.00 95.25 88 GLU A N 1
ATOM 705 C CA . GLU A 1 88 ? -12.569 5.596 10.188 1.00 95.25 88 GLU A CA 1
ATOM 706 C C . GLU A 1 88 ? -11.741 6.593 9.358 1.00 95.25 88 GLU A C 1
ATOM 708 O O . GLU A 1 88 ? -11.990 6.771 8.163 1.00 95.25 88 GLU A O 1
ATOM 713 N N . GLN A 1 89 ? -10.788 7.299 9.974 1.00 96.94 89 GLN A N 1
ATOM 714 C CA . GLN A 1 89 ? -9.858 8.172 9.252 1.00 96.94 89 GLN A CA 1
ATOM 715 C C . GLN A 1 89 ? -8.885 7.350 8.407 1.00 96.94 89 GLN A C 1
ATOM 717 O O . GLN A 1 89 ? -8.730 7.642 7.221 1.00 96.94 89 GLN A O 1
ATOM 722 N N . LEU A 1 90 ? -8.298 6.306 8.992 1.00 96.75 90 LEU A N 1
ATOM 723 C CA . LEU A 1 90 ? -7.394 5.389 8.302 1.00 96.75 90 LEU A CA 1
ATOM 724 C C . LEU A 1 90 ? -8.091 4.679 7.138 1.00 96.75 90 LEU A C 1
ATOM 726 O O . LEU A 1 90 ? -7.511 4.585 6.062 1.00 96.75 90 LEU A O 1
ATOM 730 N N . ASP A 1 91 ? -9.362 4.304 7.281 1.00 96.12 91 ASP A N 1
ATOM 731 C CA . ASP A 1 91 ? -10.169 3.743 6.189 1.00 96.12 91 ASP A CA 1
ATOM 732 C C . ASP A 1 91 ? -10.231 4.648 4.965 1.00 96.12 91 ASP A C 1
ATOM 734 O O . ASP A 1 91 ? -10.105 4.189 3.828 1.00 96.12 91 ASP A O 1
ATOM 738 N N . ARG A 1 92 ? -10.414 5.953 5.189 1.00 97.19 92 ARG A N 1
ATOM 739 C CA . ARG A 1 92 ? -10.444 6.931 4.099 1.00 97.19 92 ARG A CA 1
ATOM 740 C C . ARG A 1 92 ? -9.071 7.084 3.455 1.00 97.19 92 ARG A C 1
ATOM 742 O O . ARG A 1 92 ? -9.006 7.178 2.231 1.00 97.19 92 ARG A O 1
ATOM 749 N N . SER A 1 93 ? -8.003 7.085 4.251 1.00 96.69 93 SER A N 1
ATOM 750 C CA . SER A 1 93 ? -6.625 7.151 3.749 1.00 96.69 93 SER A CA 1
ATOM 751 C C . SER A 1 93 ? -6.263 5.920 2.918 1.00 96.69 93 SER A C 1
ATOM 753 O O . SER A 1 93 ? -5.719 6.066 1.826 1.00 96.69 93 SER A O 1
ATOM 755 N N . ILE A 1 94 ? -6.639 4.722 3.374 1.00 96.38 94 ILE A N 1
ATOM 756 C CA . ILE A 1 94 ? -6.435 3.464 2.644 1.00 96.38 94 ILE A CA 1
ATOM 757 C C . ILE A 1 94 ? -7.207 3.492 1.329 1.00 96.38 94 ILE A C 1
ATOM 759 O O . ILE A 1 94 ? -6.608 3.297 0.280 1.00 96.38 94 ILE A O 1
ATOM 763 N N . ALA A 1 95 ? -8.501 3.827 1.354 1.00 95.88 95 ALA A N 1
ATOM 764 C CA . ALA A 1 95 ? -9.308 3.901 0.137 1.00 95.88 95 ALA A CA 1
ATOM 765 C C . ALA A 1 95 ? -8.765 4.933 -0.869 1.00 95.88 95 ALA A C 1
ATOM 767 O O . ALA A 1 95 ? -8.877 4.747 -2.079 1.00 95.88 95 ALA A O 1
ATOM 768 N N . GLN A 1 96 ? -8.188 6.037 -0.387 1.00 95.44 96 GLN A N 1
ATOM 769 C CA . GLN A 1 96 ? -7.540 7.016 -1.254 1.00 95.44 96 GLN A CA 1
ATOM 770 C C . GLN A 1 96 ? -6.241 6.467 -1.855 1.00 95.44 96 GLN A C 1
ATOM 772 O O . GLN A 1 96 ? -6.018 6.645 -3.050 1.00 95.44 96 GLN A O 1
ATOM 777 N N . ALA A 1 97 ? -5.410 5.792 -1.060 1.00 93.06 97 ALA A N 1
ATOM 778 C CA . ALA A 1 97 ? -4.171 5.184 -1.532 1.00 93.06 97 ALA A CA 1
ATOM 779 C C . ALA A 1 97 ? -4.435 4.031 -2.520 1.00 93.06 97 ALA A C 1
ATOM 781 O O . ALA A 1 97 ? -3.750 3.938 -3.532 1.00 93.06 97 ALA A O 1
ATOM 782 N N . GLU A 1 98 ? -5.483 3.227 -2.305 1.00 94.12 98 GLU A N 1
ATOM 783 C CA . GLU A 1 98 ? -5.944 2.207 -3.256 1.00 94.12 98 GLU A CA 1
ATOM 784 C C . GLU A 1 98 ? -6.312 2.830 -4.607 1.00 94.12 98 GLU A C 1
ATOM 786 O O . GLU A 1 98 ? -5.817 2.387 -5.638 1.00 94.12 98 GLU A O 1
ATOM 791 N N . ARG A 1 99 ? -7.105 3.911 -4.619 1.00 94.12 99 ARG A N 1
ATOM 792 C CA . ARG A 1 99 ? -7.450 4.612 -5.870 1.00 94.12 99 ARG A CA 1
ATOM 793 C C . ARG A 1 99 ? -6.226 5.198 -6.565 1.00 94.12 99 ARG A C 1
ATOM 795 O O . ARG A 1 99 ? -6.137 5.127 -7.785 1.00 94.12 99 ARG A O 1
ATOM 802 N N . SER A 1 100 ? -5.307 5.795 -5.805 1.00 90.75 100 SER A N 1
ATOM 803 C CA . SER A 1 100 ? -4.057 6.325 -6.358 1.00 90.75 100 SER A CA 1
ATOM 804 C C . SER A 1 100 ? -3.214 5.211 -6.979 1.00 90.75 100 SER A C 1
ATOM 806 O O . SER A 1 100 ? -2.625 5.421 -8.033 1.00 90.75 100 SER A O 1
ATOM 808 N N . TYR A 1 101 ? -3.186 4.028 -6.357 1.00 90.75 101 TYR A N 1
ATOM 809 C CA . TYR A 1 101 ? -2.488 2.864 -6.892 1.00 90.75 101 TYR A CA 1
ATOM 810 C C . TYR A 1 101 ? -3.134 2.408 -8.200 1.00 90.75 101 TYR A C 1
ATOM 812 O O . TYR A 1 101 ? -2.449 2.280 -9.205 1.00 90.75 101 TYR A O 1
ATOM 820 N N . GLU A 1 102 ? -4.458 2.251 -8.227 1.00 90.44 102 GLU A N 1
ATOM 821 C CA . GLU A 1 102 ? -5.218 1.792 -9.400 1.00 90.44 102 GLU A CA 1
ATOM 822 C C . GLU A 1 102 ? -5.135 2.736 -10.616 1.00 90.44 102 GLU A C 1
ATOM 824 O O . GLU A 1 102 ? -5.412 2.321 -11.740 1.00 90.44 102 GLU A O 1
ATOM 829 N N . GLN A 1 103 ? -4.763 4.004 -10.416 1.00 89.38 103 GLN A N 1
ATOM 830 C CA . GLN A 1 103 ? -4.556 4.977 -11.497 1.00 89.38 103 GLN A CA 1
ATOM 831 C C . GLN A 1 103 ? -3.177 4.874 -12.161 1.00 89.38 103 GLN A C 1
ATOM 833 O O . GLN A 1 103 ? -2.984 5.422 -13.249 1.00 89.38 103 GLN A O 1
ATOM 838 N N . ILE A 1 104 ? -2.220 4.198 -11.522 1.00 86.44 104 ILE A N 1
ATOM 839 C CA . ILE A 1 104 ? -0.882 3.977 -12.071 1.00 86.44 104 ILE A CA 1
ATOM 840 C C . ILE A 1 104 ? -0.935 2.765 -13.010 1.00 86.44 104 ILE A C 1
ATOM 842 O O . ILE A 1 104 ? -1.646 1.793 -12.764 1.00 86.44 104 ILE A O 1
ATOM 846 N N . ARG A 1 105 ? -0.207 2.825 -14.131 1.00 82.88 105 ARG A N 1
ATOM 847 C CA . ARG A 1 105 ? -0.047 1.666 -15.016 1.00 82.88 105 ARG A CA 1
ATOM 848 C C . ARG A 1 105 ? 0.841 0.638 -14.312 1.00 82.88 105 ARG A C 1
ATOM 850 O O . ARG A 1 105 ? 1.957 0.976 -13.942 1.00 82.88 105 ARG A O 1
ATOM 857 N N . HIS A 1 106 ? 0.367 -0.600 -14.228 1.00 82.69 106 HIS A N 1
ATOM 858 C CA . HIS A 1 106 ? 1.096 -1.740 -13.661 1.00 82.69 106 HIS A CA 1
ATOM 859 C C . HIS A 1 106 ? 1.233 -2.855 -14.687 1.00 82.69 106 HIS A C 1
ATOM 861 O O . HIS A 1 106 ? 0.407 -2.970 -15.603 1.00 82.69 106 HIS A O 1
ATOM 867 N N . ASP A 1 107 ? 2.238 -3.705 -14.515 1.00 82.94 107 ASP A N 1
ATOM 868 C CA . ASP A 1 107 ? 2.340 -4.946 -15.274 1.00 82.94 107 ASP A CA 1
ATOM 869 C C . ASP A 1 107 ? 1.336 -6.017 -14.784 1.00 82.94 107 ASP A C 1
ATOM 871 O O . ASP A 1 107 ? 0.559 -5.822 -13.843 1.00 82.94 107 ASP A O 1
ATOM 875 N N . ALA A 1 108 ? 1.276 -7.162 -15.469 1.00 83.12 108 ALA A N 1
ATOM 876 C CA . ALA A 1 108 ? 0.330 -8.224 -15.119 1.00 83.12 108 ALA A CA 1
ATOM 877 C C . ALA A 1 108 ? 0.623 -8.872 -13.750 1.00 83.12 108 ALA A C 1
ATOM 879 O O . ALA A 1 108 ? -0.316 -9.246 -13.049 1.00 83.12 108 ALA A O 1
ATOM 880 N N . ALA A 1 109 ? 1.896 -8.990 -13.366 1.00 82.69 109 ALA A N 1
ATOM 881 C CA . ALA A 1 109 ? 2.302 -9.617 -12.112 1.00 82.69 109 ALA A CA 1
ATOM 882 C C . ALA A 1 109 ? 2.008 -8.704 -10.911 1.00 82.69 109 ALA A C 1
ATOM 884 O O . ALA A 1 109 ? 1.505 -9.163 -9.886 1.00 82.69 109 ALA A O 1
ATOM 885 N N . GLU A 1 110 ? 2.254 -7.402 -11.052 1.00 85.06 110 GLU A N 1
ATOM 886 C CA . GLU A 1 110 ? 1.900 -6.379 -10.067 1.00 85.06 110 GLU A CA 1
ATOM 887 C C . GLU A 1 110 ? 0.387 -6.342 -9.814 1.00 85.06 110 GLU A C 1
ATOM 889 O O . GLU A 1 110 ? -0.052 -6.376 -8.663 1.00 85.06 110 GLU A O 1
ATOM 894 N N . ASN A 1 111 ? -0.420 -6.361 -10.880 1.00 88.00 111 ASN A N 1
ATOM 895 C CA . ASN A 1 111 ? -1.879 -6.398 -10.764 1.00 88.00 111 ASN A CA 1
ATOM 896 C C . ASN A 1 111 ? -2.381 -7.659 -10.041 1.00 88.00 111 ASN A C 1
ATOM 898 O O . ASN A 1 111 ? -3.319 -7.582 -9.245 1.00 88.00 111 ASN A O 1
ATOM 902 N N . GLU A 1 112 ? -1.760 -8.817 -10.287 1.00 91.06 112 GLU A N 1
ATOM 903 C CA . GLU A 1 112 ? -2.105 -10.064 -9.600 1.00 91.06 112 GLU A CA 1
ATOM 904 C C . GLU A 1 112 ? -1.790 -9.986 -8.097 1.00 91.06 112 GLU A C 1
ATOM 906 O O . GLU A 1 112 ? -2.637 -10.321 -7.263 1.00 91.06 112 GLU A O 1
ATOM 911 N N . LEU A 1 113 ? -0.601 -9.494 -7.735 1.00 91.62 113 LEU A N 1
ATOM 912 C CA . LEU A 1 113 ? -0.206 -9.304 -6.337 1.00 91.62 113 LEU A CA 1
ATOM 913 C C . LEU A 1 113 ? -1.120 -8.306 -5.619 1.00 91.62 113 LEU A C 1
ATOM 915 O O . LEU A 1 113 ? -1.540 -8.556 -4.485 1.00 91.62 113 LEU A O 1
ATOM 919 N N . TYR A 1 114 ? -1.473 -7.203 -6.280 1.00 93.62 114 TYR A N 1
ATOM 920 C CA . TYR A 1 114 ? -2.402 -6.221 -5.732 1.00 93.62 114 TYR A CA 1
ATOM 921 C C . TYR A 1 114 ? -3.803 -6.802 -5.518 1.00 93.62 114 TYR A C 1
ATOM 923 O O . TYR A 1 114 ? -4.402 -6.584 -4.463 1.00 93.62 114 TYR A O 1
ATOM 931 N N . ALA A 1 115 ? -4.317 -7.593 -6.464 1.00 94.19 115 ALA A N 1
ATOM 932 C CA . ALA A 1 115 ? -5.611 -8.254 -6.314 1.00 94.19 115 ALA A CA 1
ATOM 933 C C . ALA A 1 115 ? -5.632 -9.194 -5.096 1.00 94.19 115 ALA A C 1
ATOM 935 O O . ALA A 1 115 ? -6.566 -9.139 -4.292 1.00 94.19 115 ALA A O 1
ATOM 936 N N . GLN A 1 116 ? -4.571 -9.988 -4.904 1.00 95.75 116 GLN A N 1
ATOM 937 C CA . GLN A 1 116 ? -4.421 -10.852 -3.728 1.00 95.75 116 GLN A CA 1
ATOM 938 C C . GLN A 1 116 ? -4.345 -10.050 -2.423 1.00 95.75 116 GLN A C 1
ATOM 940 O O . GLN A 1 116 ? -4.948 -10.434 -1.418 1.00 95.75 116 GLN A O 1
ATOM 945 N N . PHE A 1 117 ? -3.609 -8.935 -2.413 1.00 95.12 117 PHE A N 1
ATOM 946 C CA . PHE A 1 117 ? -3.575 -8.022 -1.269 1.00 95.12 117 PHE A CA 1
ATOM 947 C C . PHE A 1 117 ? -4.979 -7.500 -0.945 1.00 95.12 117 PHE A C 1
ATOM 949 O O . PHE A 1 117 ? -5.418 -7.603 0.201 1.00 95.12 117 PHE A O 1
ATOM 956 N N . LYS A 1 118 ? -5.700 -6.995 -1.950 1.00 95.06 118 LYS A N 1
ATOM 957 C CA . LYS A 1 118 ? -7.030 -6.399 -1.795 1.00 95.06 118 LYS A CA 1
ATOM 958 C C . LYS A 1 118 ? -8.049 -7.410 -1.277 1.00 95.06 118 LYS A C 1
ATOM 960 O O . LYS A 1 118 ? -8.853 -7.086 -0.405 1.00 95.06 118 LYS A O 1
ATOM 965 N N . GLU A 1 119 ? -8.002 -8.646 -1.766 1.00 96.88 119 GLU A N 1
ATOM 966 C CA . GLU A 1 119 ? -8.824 -9.748 -1.258 1.00 96.88 119 GLU A CA 1
ATOM 967 C C . GLU A 1 119 ? -8.558 -10.002 0.233 1.00 96.88 119 GLU A C 1
ATOM 969 O O . GLU A 1 119 ? -9.475 -9.914 1.055 1.00 96.88 119 GLU A O 1
ATOM 974 N N . ARG A 1 120 ? -7.290 -10.221 0.605 1.00 96.25 120 ARG A N 1
ATOM 975 C CA . ARG A 1 120 ? -6.891 -10.488 1.998 1.00 96.25 120 ARG A CA 1
ATOM 976 C C . ARG A 1 120 ? -7.241 -9.333 2.928 1.00 96.25 120 ARG A C 1
ATOM 978 O O . ARG A 1 120 ? -7.701 -9.562 4.047 1.00 96.25 120 ARG A O 1
ATOM 985 N N . TRP A 1 121 ? -7.027 -8.101 2.473 1.00 96.44 121 TRP A N 1
ATOM 986 C CA . TRP A 1 121 ? -7.369 -6.904 3.229 1.00 96.44 121 TRP A CA 1
ATOM 987 C C . TRP A 1 121 ? -8.877 -6.821 3.477 1.00 96.44 121 TRP A C 1
ATOM 989 O O . TRP A 1 121 ? -9.306 -6.645 4.617 1.00 96.44 121 TRP A O 1
ATOM 999 N N . ASN A 1 122 ? -9.695 -7.035 2.444 1.00 96.31 122 ASN A N 1
ATOM 1000 C CA . ASN A 1 122 ? -11.150 -7.027 2.571 1.00 96.31 122 ASN A CA 1
ATOM 1001 C C . ASN A 1 122 ? -11.665 -8.114 3.522 1.00 96.31 122 ASN A C 1
ATOM 1003 O O . ASN A 1 122 ? -12.569 -7.854 4.319 1.00 96.31 122 ASN A O 1
ATOM 1007 N N . ASP A 1 123 ? -11.097 -9.315 3.476 1.00 96.69 123 ASP A N 1
ATOM 1008 C CA . ASP A 1 123 ? -11.494 -10.408 4.367 1.00 96.69 123 ASP A CA 1
ATOM 1009 C C . ASP A 1 123 ? -11.108 -10.150 5.825 1.00 96.69 123 ASP A C 1
ATOM 1011 O O . ASP A 1 123 ? -11.923 -10.350 6.736 1.00 96.69 123 ASP A O 1
ATOM 1015 N N . TYR A 1 124 ? -9.910 -9.610 6.054 1.00 95.69 124 TYR A N 1
ATOM 1016 C CA . TYR A 1 124 ? -9.517 -9.106 7.366 1.00 95.69 124 TYR A CA 1
ATOM 1017 C C . TYR A 1 124 ? -10.519 -8.049 7.861 1.00 95.69 124 TYR A C 1
ATOM 1019 O O . TYR A 1 124 ? -11.074 -8.183 8.952 1.00 95.69 124 TYR A O 1
ATOM 1027 N N . ARG A 1 125 ? -10.864 -7.061 7.027 1.00 95.81 125 ARG A N 1
ATOM 1028 C CA . ARG A 1 125 ? -11.797 -5.982 7.386 1.00 95.81 125 ARG A CA 1
ATOM 1029 C C . ARG A 1 125 ? -13.211 -6.451 7.697 1.00 95.81 125 ARG A C 1
ATOM 1031 O O . ARG A 1 125 ? -13.825 -5.921 8.623 1.00 95.81 125 ARG A O 1
ATOM 1038 N N . LYS A 1 126 ? -13.726 -7.462 6.994 1.00 95.62 126 LYS A N 1
ATOM 1039 C CA . LYS A 1 126 ? -15.007 -8.100 7.351 1.00 95.62 126 LYS A CA 1
ATOM 1040 C C . LYS A 1 126 ? -14.965 -8.647 8.779 1.00 95.62 126 LYS A C 1
ATOM 1042 O O . LYS A 1 126 ? -15.901 -8.414 9.541 1.00 95.62 126 LYS A O 1
ATOM 1047 N N . THR A 1 127 ? -13.872 -9.316 9.143 1.00 94.00 127 THR A N 1
ATOM 1048 C CA . THR A 1 127 ? -13.676 -9.899 10.479 1.00 94.00 127 THR A CA 1
ATOM 1049 C C . THR A 1 127 ? -13.614 -8.814 11.556 1.00 94.00 127 THR A C 1
ATOM 1051 O O . THR A 1 127 ? -14.350 -8.883 12.541 1.00 94.00 127 THR A O 1
ATOM 1054 N N . VAL A 1 128 ? -12.819 -7.760 11.337 1.00 93.38 128 VAL A N 1
ATOM 1055 C CA . VAL A 1 128 ? -12.724 -6.618 12.265 1.00 93.38 128 VAL A CA 1
ATOM 1056 C C . VAL A 1 128 ? -14.082 -5.950 12.466 1.00 93.38 128 VAL A C 1
ATOM 1058 O O . VAL A 1 128 ? -14.510 -5.716 13.594 1.00 93.38 128 VAL A O 1
ATOM 1061 N N . ASN A 1 129 ? -14.816 -5.689 11.382 1.00 92.56 129 ASN A N 1
ATOM 1062 C CA . ASN A 1 129 ? -16.121 -5.032 11.458 1.00 92.56 129 ASN A CA 1
ATOM 1063 C C . ASN A 1 129 ? -17.141 -5.863 12.254 1.00 92.56 129 ASN A C 1
ATOM 1065 O O . ASN A 1 129 ? -17.920 -5.306 13.033 1.00 92.56 129 ASN A O 1
ATOM 1069 N N . GLN A 1 130 ? -17.122 -7.192 12.104 1.00 91.56 130 GLN A N 1
ATOM 1070 C CA . GLN A 1 130 ? -17.932 -8.093 12.927 1.00 91.56 130 GLN A CA 1
ATOM 1071 C C . GLN A 1 130 ? -17.532 -8.005 14.406 1.00 91.56 130 GLN A C 1
ATOM 1073 O O . GLN A 1 130 ? -18.401 -7.895 15.273 1.00 91.56 130 GLN A O 1
ATOM 1078 N N . MET A 1 131 ? -16.231 -7.990 14.700 1.00 88.31 131 MET A N 1
ATOM 1079 C CA . MET A 1 131 ? -15.717 -7.887 16.066 1.00 88.31 131 MET A CA 1
ATOM 1080 C C . MET A 1 131 ? -16.110 -6.564 16.740 1.00 88.31 131 MET A C 1
ATOM 1082 O O . MET A 1 131 ? -16.611 -6.576 17.867 1.00 88.31 131 MET A O 1
ATOM 1086 N N . LEU A 1 132 ? -15.971 -5.435 16.041 1.00 87.94 132 LEU A N 1
ATOM 1087 C CA . LEU A 1 132 ? -16.377 -4.114 16.532 1.00 87.94 132 LEU A CA 1
ATOM 1088 C C . LEU A 1 132 ? -17.895 -4.023 16.759 1.00 87.94 132 LEU A C 1
ATOM 1090 O O . LEU A 1 132 ? -18.358 -3.443 17.742 1.00 87.94 132 LEU A O 1
ATOM 1094 N N . ALA A 1 133 ? -18.708 -4.634 15.894 1.00 87.81 133 ALA A N 1
ATOM 1095 C CA . ALA A 1 133 ? -20.157 -4.686 16.096 1.00 87.81 133 ALA A CA 1
ATOM 1096 C C . ALA A 1 133 ? -20.539 -5.478 17.365 1.00 87.81 133 ALA A C 1
ATOM 1098 O O . ALA A 1 133 ? -21.418 -5.062 18.136 1.00 87.81 133 ALA A O 1
ATOM 1099 N N . LEU A 1 134 ? -19.854 -6.598 17.615 1.00 85.38 134 LEU A N 1
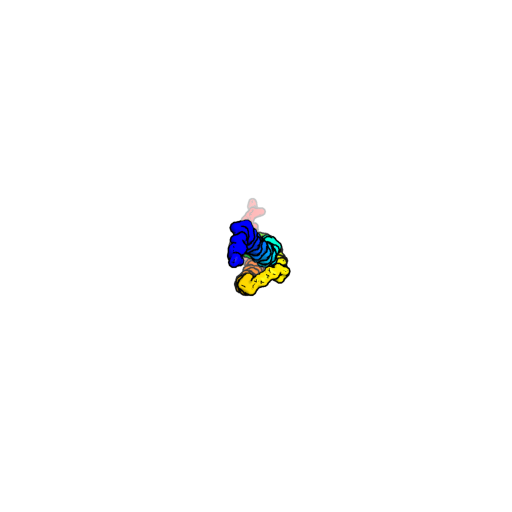ATOM 1100 C CA . LEU A 1 134 ? -20.038 -7.407 18.820 1.00 85.38 134 LEU A CA 1
ATOM 1101 C C . LEU A 1 134 ? -19.578 -6.659 20.082 1.00 85.38 134 LEU A C 1
ATOM 1103 O O . LEU A 1 134 ? -20.311 -6.645 21.077 1.00 85.38 134 LEU A O 1
ATOM 1107 N N . SER A 1 135 ? -18.424 -5.983 20.039 1.00 81.56 135 SER A N 1
ATOM 1108 C CA . SER A 1 135 ? -17.881 -5.226 21.178 1.00 81.56 135 SER A CA 1
ATOM 1109 C C . SER A 1 135 ? -18.808 -4.074 21.592 1.00 81.56 135 SER A C 1
ATOM 1111 O O . SER A 1 135 ? -19.134 -3.927 22.777 1.00 81.56 135 SER A O 1
ATOM 1113 N N . ARG A 1 136 ? -19.347 -3.323 20.621 1.00 80.31 136 ARG A N 1
ATOM 1114 C CA . ARG A 1 136 ? -20.336 -2.252 20.844 1.00 80.31 136 ARG A CA 1
ATOM 1115 C C . ARG A 1 136 ? -21.601 -2.772 21.527 1.00 80.31 136 ARG A C 1
ATOM 1117 O O . ARG A 1 136 ? -22.119 -2.138 22.452 1.00 80.31 136 ARG A O 1
ATOM 1124 N N . THR A 1 137 ? -22.090 -3.938 21.107 1.00 81.56 137 THR A N 1
ATOM 1125 C CA . THR A 1 137 ? -23.285 -4.573 21.687 1.00 81.56 137 THR A CA 1
ATOM 1126 C C . THR A 1 137 ? -23.032 -5.039 23.123 1.00 81.56 137 THR A C 1
ATOM 1128 O O . THR A 1 137 ? -23.844 -4.772 24.016 1.00 81.56 137 THR A O 1
ATOM 1131 N N . ALA A 1 138 ? -21.881 -5.666 23.379 1.00 78.31 138 ALA A N 1
ATOM 1132 C CA . ALA A 1 138 ? -21.473 -6.087 24.718 1.00 78.31 138 ALA A CA 1
ATOM 1133 C C . ALA A 1 138 ? -21.324 -4.892 25.677 1.00 78.31 138 ALA A C 1
ATOM 1135 O O . ALA A 1 138 ? -21.834 -4.922 26.802 1.00 78.31 138 ALA A O 1
ATOM 1136 N N . MET A 1 139 ? -20.708 -3.797 25.221 1.00 71.88 139 MET A N 1
ATOM 1137 C CA . MET A 1 139 ? -20.594 -2.568 26.007 1.00 71.88 139 MET A CA 1
ATOM 1138 C C . MET A 1 139 ? -21.945 -1.913 26.295 1.00 71.88 139 MET A C 1
ATOM 1140 O O . MET A 1 139 ? -22.175 -1.471 27.422 1.00 71.88 139 MET A O 1
ATOM 1144 N N . ARG A 1 140 ? -22.871 -1.888 25.327 1.00 67.81 140 ARG A N 1
ATOM 1145 C CA . ARG A 1 140 ? -24.247 -1.416 25.555 1.00 67.81 140 ARG A CA 1
ATOM 1146 C C . ARG A 1 140 ? -24.949 -2.209 26.655 1.00 67.81 140 ARG A C 1
ATOM 1148 O O . ARG A 1 140 ? -25.588 -1.606 27.511 1.00 67.81 140 ARG A O 1
ATOM 1155 N N . LYS A 1 141 ? -24.781 -3.536 26.682 1.00 69.56 141 LYS A N 1
ATOM 1156 C CA . LYS A 1 141 ? -25.348 -4.401 27.729 1.00 69.56 141 LYS A CA 1
ATOM 1157 C C . LYS A 1 141 ? -24.733 -4.127 29.105 1.00 69.56 141 LYS A C 1
ATOM 1159 O O . LYS A 1 141 ? -25.461 -4.101 30.090 1.00 69.56 141 LYS A O 1
ATOM 1164 N N . ARG A 1 142 ? -23.421 -3.865 29.177 1.00 63.47 142 ARG A N 1
ATOM 1165 C CA . ARG A 1 142 ? -22.720 -3.502 30.427 1.00 63.47 142 ARG A CA 1
ATOM 1166 C C . ARG A 1 142 ? -23.116 -2.117 30.957 1.00 63.47 142 ARG A C 1
ATOM 1168 O O . ARG A 1 142 ? -23.083 -1.905 32.163 1.00 63.47 142 ARG A O 1
ATOM 1175 N N . ARG A 1 143 ? -23.488 -1.188 30.068 1.00 57.88 143 ARG A N 1
ATOM 1176 C CA . ARG A 1 143 ? -23.963 0.166 30.414 1.00 57.88 143 ARG A CA 1
ATOM 1177 C C . ARG A 1 143 ? -25.470 0.271 30.630 1.00 57.88 143 ARG A C 1
ATOM 1179 O O . ARG A 1 143 ? -25.929 1.343 31.019 1.00 57.88 143 ARG A O 1
ATOM 1186 N N . ALA A 1 144 ? -26.244 -0.789 30.382 1.00 55.31 144 ALA A N 1
ATOM 1187 C CA 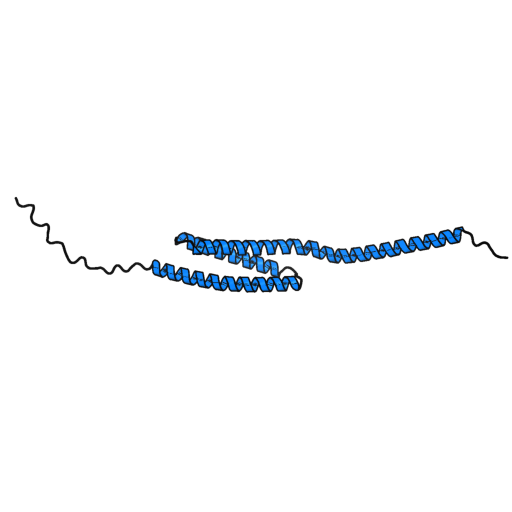. ALA A 1 144 ? -27.635 -0.805 30.807 1.00 55.31 144 ALA A CA 1
ATOM 1188 C C . ALA A 1 144 ? -27.642 -0.547 32.322 1.00 55.31 144 ALA A C 1
ATOM 1190 O O . ALA A 1 144 ? -26.916 -1.247 33.036 1.00 55.31 144 ALA A O 1
ATOM 1191 N N . PRO A 1 145 ? -28.375 0.468 32.825 1.00 53.75 145 PRO A N 1
ATOM 1192 C CA . PRO A 1 145 ? -28.453 0.685 34.256 1.00 53.75 145 PRO A CA 1
ATOM 1193 C C . PRO A 1 145 ? -28.919 -0.637 34.844 1.00 53.75 145 PRO A C 1
ATOM 1195 O O . PRO A 1 145 ? -29.974 -1.139 34.452 1.00 53.75 145 PRO A O 1
ATOM 1198 N N . VAL A 1 146 ? -28.100 -1.235 35.718 1.00 55.62 146 VAL A N 1
ATOM 1199 C CA . VAL A 1 146 ? -28.553 -2.322 36.582 1.00 55.62 146 VAL A CA 1
ATOM 1200 C C . VAL A 1 146 ? -29.830 -1.779 37.183 1.00 55.62 146 VAL A C 1
ATOM 1202 O O . VAL A 1 146 ? -29.782 -0.822 37.959 1.00 55.62 146 VAL A O 1
ATOM 1205 N N . LEU A 1 147 ? -30.964 -2.302 36.717 1.00 56.31 147 LEU A N 1
ATOM 1206 C CA . LEU A 1 147 ? -32.270 -1.978 37.237 1.00 56.31 147 LEU A CA 1
ATOM 1207 C C . LEU A 1 147 ? -32.176 -2.418 38.692 1.00 56.31 147 LEU A C 1
ATOM 1209 O O . LEU A 1 147 ? -32.342 -3.593 39.013 1.00 56.31 147 LEU A O 1
ATOM 1213 N N . ARG A 1 148 ? -31.791 -1.483 39.567 1.00 56.34 148 ARG A N 1
ATOM 1214 C CA . ARG A 1 148 ? -31.991 -1.594 40.997 1.00 56.34 148 ARG A CA 1
ATOM 1215 C C . ARG A 1 148 ? -33.496 -1.678 41.110 1.00 56.34 148 ARG A C 1
ATOM 1217 O O . ARG A 1 148 ? -34.176 -0.658 41.180 1.00 56.34 148 ARG A O 1
ATOM 1224 N N . LEU A 1 149 ? -34.012 -2.903 41.055 1.00 56.47 149 LEU A N 1
ATOM 1225 C CA . LEU A 1 149 ? -35.319 -3.200 41.593 1.00 56.47 149 LEU A CA 1
ATOM 1226 C C . LEU A 1 149 ? -35.334 -2.510 42.959 1.00 56.47 149 LEU A C 1
ATOM 1228 O O . LEU A 1 149 ? -34.369 -2.683 43.717 1.00 56.47 149 LEU A O 1
ATOM 1232 N N . PRO A 1 150 ? -36.330 -1.666 43.260 1.00 48.38 150 PRO A N 1
ATOM 1233 C CA . PRO A 1 150 ? -36.481 -1.139 44.597 1.00 48.38 150 PRO A CA 1
ATOM 1234 C C . PRO A 1 150 ? -36.776 -2.336 45.504 1.00 48.38 150 PRO A C 1
ATOM 1236 O O . PRO A 1 150 ? -37.925 -2.701 45.723 1.00 48.38 150 PRO A O 1
ATOM 1239 N N . ILE A 1 151 ? -35.724 -2.991 46.003 1.00 54.91 151 ILE A N 1
ATOM 1240 C CA . ILE A 1 151 ? -35.819 -3.886 47.145 1.00 54.91 151 ILE A CA 1
ATOM 1241 C C . ILE A 1 151 ? -36.277 -2.964 48.261 1.00 54.91 151 ILE A C 1
ATOM 1243 O O . ILE A 1 151 ? -35.546 -2.071 48.698 1.00 54.91 151 ILE A O 1
ATOM 1247 N N . GLY A 1 152 ? -37.558 -3.097 48.593 1.00 52.00 152 GLY A N 1
ATOM 1248 C CA . GLY A 1 152 ? -38.252 -2.201 49.486 1.00 52.00 152 GLY A CA 1
ATOM 1249 C C . GLY A 1 152 ? -37.459 -2.004 50.767 1.00 52.00 152 GLY A C 1
ATOM 1250 O O . GLY A 1 152 ? -37.277 -2.933 51.548 1.00 52.00 152 GLY A O 1
ATOM 1251 N N . ARG A 1 153 ? -37.082 -0.754 51.045 1.00 54.53 153 ARG A N 1
ATOM 1252 C CA . ARG A 1 153 ? -36.912 -0.303 52.427 1.00 54.53 153 ARG A CA 1
ATOM 1253 C C . ARG A 1 153 ? -38.297 -0.183 53.066 1.00 54.53 153 ARG A C 1
ATOM 1255 O O . ARG A 1 153 ? -38.771 0.905 53.368 1.00 54.53 153 ARG A O 1
ATOM 1262 N N . ARG A 1 154 ? -38.970 -1.315 53.241 1.00 54.59 154 ARG A N 1
ATOM 1263 C CA . ARG A 1 154 ? -40.023 -1.491 54.236 1.00 54.59 154 ARG A CA 1
ATOM 1264 C C . ARG A 1 154 ? -39.416 -2.389 55.294 1.00 54.59 154 ARG A C 1
ATOM 1266 O O . ARG A 1 154 ? -39.506 -3.588 55.145 1.00 54.59 154 ARG A O 1
ATOM 1273 N N . PHE A 1 155 ? -38.711 -1.805 56.257 1.00 53.88 155 PHE A N 1
ATOM 1274 C CA . PHE A 1 155 ? -38.573 -2.269 57.644 1.00 53.88 155 PHE A CA 1
ATOM 1275 C C . PHE A 1 155 ? -37.508 -1.403 58.329 1.00 53.88 155 PHE A C 1
ATOM 1277 O O . PHE A 1 155 ? -36.362 -1.363 57.891 1.00 53.88 155 PHE A O 1
ATOM 1284 N N . GLY A 1 156 ? -37.904 -0.700 59.397 1.00 48.16 156 GLY A N 1
ATOM 1285 C CA . GLY A 1 156 ? -36.966 -0.089 60.343 1.00 48.16 156 GLY A CA 1
ATOM 1286 C C . GLY A 1 156 ? -37.115 1.413 60.601 1.00 48.16 156 GLY A C 1
ATOM 1287 O O . GLY A 1 156 ? -36.121 2.125 60.542 1.00 48.16 156 GLY A O 1
ATOM 1288 N N . SER A 1 157 ? -38.309 1.912 60.938 1.00 49.28 157 SER A N 1
ATOM 1289 C CA . SER A 1 157 ? -38.469 3.263 61.516 1.00 49.28 157 SER A CA 1
ATOM 1290 C C . SER A 1 157 ? -39.211 3.267 62.860 1.00 49.28 157 SER A C 1
ATOM 1292 O O . SER A 1 157 ? -39.935 4.212 63.161 1.00 49.28 157 SER A O 1
ATOM 1294 N N . SER A 1 158 ? -39.030 2.226 63.682 1.00 51.69 158 SER A N 1
ATOM 1295 C CA . SER A 1 158 ? -39.765 2.078 64.954 1.00 51.69 158 SER A CA 1
ATOM 1296 C C . SER A 1 158 ? -38.888 1.790 66.179 1.00 51.69 158 SER A C 1
ATOM 1298 O O . SER A 1 158 ? -39.407 1.299 67.172 1.00 51.69 158 SER A O 1
ATOM 1300 N N . VAL A 1 159 ? -37.576 2.070 66.146 1.00 55.38 159 VAL A N 1
ATOM 1301 C CA . VAL A 1 159 ? -36.661 1.681 67.251 1.00 55.38 159 VAL A CA 1
ATOM 1302 C C . VAL A 1 159 ? -36.045 2.857 68.031 1.00 55.38 159 VAL A C 1
ATOM 1304 O O . VAL A 1 159 ? -35.479 2.645 69.092 1.00 55.38 159 VAL A O 1
ATOM 1307 N N . TRP A 1 160 ? -36.235 4.119 67.630 1.00 46.91 160 TRP A N 1
ATOM 1308 C CA . TRP A 1 160 ? -35.589 5.258 68.319 1.00 46.91 160 TRP A CA 1
ATOM 1309 C C . TRP A 1 160 ? -36.556 6.290 68.905 1.00 46.91 160 TRP A C 1
ATOM 1311 O O . TRP A 1 160 ? -36.342 7.492 68.786 1.00 46.91 160 TRP A O 1
ATOM 1321 N N . ARG A 1 161 ? -37.625 5.837 69.570 1.00 54.28 161 ARG A N 1
ATOM 1322 C CA . ARG A 1 161 ? -38.547 6.723 70.304 1.00 54.28 161 ARG A CA 1
ATOM 1323 C C . ARG A 1 161 ? -38.662 6.348 71.784 1.00 54.28 161 ARG A C 1
ATOM 1325 O O . ARG A 1 161 ? -39.763 6.159 72.264 1.00 54.28 161 ARG A O 1
ATOM 1332 N N . TRP A 1 162 ? -37.535 6.243 72.490 1.00 44.25 162 TRP A N 1
ATOM 1333 C CA . TRP A 1 162 ? -37.486 6.211 73.962 1.00 44.25 162 TRP A CA 1
ATOM 1334 C C . TRP A 1 162 ? -36.130 6.723 74.460 1.00 44.25 162 TRP A C 1
ATOM 1336 O O . TRP A 1 162 ? -35.281 5.937 74.869 1.00 44.25 162 TRP A O 1
ATOM 1346 N N . ARG A 1 163 ? -35.880 8.038 74.365 1.00 49.50 163 ARG A N 1
ATOM 1347 C CA . ARG A 1 163 ? -34.755 8.677 75.081 1.00 49.50 163 ARG A CA 1
ATOM 1348 C C . ARG A 1 163 ? -34.831 10.209 75.188 1.00 49.50 163 ARG A C 1
ATOM 1350 O O . ARG A 1 163 ? -33.817 10.884 75.064 1.00 49.50 163 ARG A O 1
ATOM 1357 N N . SER A 1 164 ? -36.023 10.769 75.403 1.00 51.22 164 SER A N 1
ATOM 1358 C CA . SER A 1 164 ? -36.164 12.215 75.670 1.00 51.22 164 SER A CA 1
ATOM 1359 C C . SER A 1 164 ? -37.286 12.578 76.652 1.00 51.22 164 SER A C 1
ATOM 1361 O O . SER A 1 164 ? -37.820 13.681 76.587 1.00 51.22 164 SER A O 1
ATOM 1363 N N . GLN A 1 165 ? -37.669 11.662 77.542 1.00 50.78 165 GLN A N 1
ATOM 1364 C CA . GLN A 1 165 ? -38.482 11.989 78.718 1.00 50.78 165 GLN A CA 1
ATOM 1365 C C . GLN A 1 165 ? -37.898 11.261 79.931 1.00 50.78 165 GLN A C 1
ATOM 1367 O O . GLN A 1 165 ? -38.349 10.175 80.285 1.00 50.78 165 GLN A O 1
ATOM 1372 N N . ALA A 1 166 ? -36.823 11.828 80.470 1.00 46.44 166 ALA A N 1
ATOM 1373 C CA . ALA A 1 166 ? -36.354 11.697 81.847 1.00 46.44 166 ALA A CA 1
ATOM 1374 C C . ALA A 1 166 ? -35.353 12.831 82.089 1.00 46.44 166 ALA A C 1
ATOM 1376 O O . ALA A 1 166 ? -34.445 12.974 81.236 1.00 46.44 166 ALA A O 1
#

pLDDT: mean 79.21, std 17.47, range [40.0, 97.25]

Radius of gyration: 40.29 Å; chains: 1; bounding box: 93×23×150 Å

Foldseek 3Di:
DDDPPDPVVVVVVVVVVVVVVVVVVVVVVVVVVVVVVVVVVCVPVQPVLQVVLVVQLVVLLVVLVVLLVVLVPDPDPVSVVVSVVVNVVSVVSNVVSLVSNVPGDDDPVVVVVVVVVVVVSVVVVVVSVVVSVVVVVVVVVVPPPPPPPCPDPPDDDPDPPPDDDD

Secondary structure (DSSP, 8-state):
------HHHHHHHHHHHHHHHHHHHHHHHHHHHHHHHHHHHHHHHHHHHHHHHHHHHHHHHHHHHHHHHHHHH---HHHHHHHHHHHHHHHHHHHHHHHHHHTS---HHHHHHHHHHHHHHHHHHHHHHHHHHHHHHHHHHHHS----------S-SSS--SSS--

Sequence (166 aa):
MRQPRSIRFHLTLVFLFFFLLVVILGLFSISRLSNFNSLSEDIAELWLPNTRVLGDLNNFTSDFRAIEGSNLLSSEPSQITATEKEMEQLDRSIAQAERSYEQIRHDAAENELYAQFKERWNDYRKTVNQMLALSRTAMRKRRAPVLRLPIGRRFGSSVWRWRSQA